Protein AF-A0AAW6BJH6-F1 (afdb_monomer_lite)

Sequence (156 aa):
MFNTPKKSNSIASISREIGKSRCFVKAVALGAKISTRLKPIKPTPLVCQIAIELATKGFHRKEIARRLSISTGGVEPIVSTTDGLVNWRKQCKHESKRRRYQLQILLYRQYHPEAIRHDIKSDCNAAFFWLYKHEREWLEINLREPTPLHQSPRAK

Radius of gyration: 29.03 Å; chains: 1; bounding box: 83×35×71 Å

InterPro domains:
  IPR032750 Transposon Tn7 transposition protein TnsD, C-terminal [PF15978] (22-148)

Foldseek 3Di:
DDDDDPDPQPLVRVCVVVVHDSVVSVVVCVVVVPDDPCDPDQDDPVLLVQLLVCLLVQDDLVVSCVVSVHDSVNSVCSQVVPPPSVVSNVVVVLVVLLVVLLVVLVVVCVVPVVDAPVNCCVPSVVSQVSCCVPVVVSNCVSRPGDDPDPPDPPDD

Organism: NCBI:txid2029681

Secondary structure (DSSP, 8-state):
------S---HHHHHHHTT--HHHHHHHHHHTT---S----PPPHHHHHHHHHHHHTT--HHHHHHHTT--HHHHHHHHHHSTTHHHHHHHHHHHHHHHHHHHHHHHHHHH-TT--HHHHHHHTHHHHHHHHHH-HHHHHHHTPPS----------

Structure (mmCIF, N/CA/C/O backbone):
data_AF-A0AAW6BJH6-F1
#
_entry.id   AF-A0AAW6BJH6-F1
#
loop_
_atom_site.group_PDB
_atom_site.id
_atom_site.type_symbol
_atom_site.label_atom_id
_atom_site.label_alt_id
_atom_site.label_comp_id
_atom_site.label_asym_id
_atom_site.label_entity_id
_atom_site.label_seq_id
_atom_site.pdbx_PDB_ins_code
_atom_site.Cartn_x
_atom_site.Cartn_y
_atom_site.Cartn_z
_atom_site.occupancy
_atom_site.B_iso_or_equiv
_atom_site.auth_seq_id
_atom_site.auth_comp_id
_atom_site.auth_asym_id
_atom_site.auth_atom_id
_atom_site.pdbx_PDB_model_num
ATOM 1 N N . MET A 1 1 ? -44.956 22.166 24.715 1.00 33.66 1 MET A N 1
ATOM 2 C CA . MET A 1 1 ? -44.790 20.935 25.520 1.00 33.66 1 MET A CA 1
ATOM 3 C C . MET A 1 1 ? -44.373 19.806 24.588 1.00 33.66 1 MET A C 1
ATOM 5 O O . MET A 1 1 ? -45.167 19.420 23.742 1.00 33.66 1 MET A O 1
ATOM 9 N N . PHE A 1 2 ? -43.124 19.338 24.661 1.00 38.22 2 PHE A N 1
ATOM 10 C CA . PHE A 1 2 ? -42.663 18.205 23.852 1.00 38.22 2 PHE A CA 1
ATOM 11 C C . PHE A 1 2 ? -43.075 16.904 24.542 1.00 38.22 2 PHE A C 1
ATOM 13 O O . PHE A 1 2 ? -42.616 16.609 25.644 1.00 38.22 2 PHE A O 1
ATOM 20 N N . ASN A 1 3 ? -43.989 16.173 23.908 1.00 40.38 3 ASN A N 1
ATOM 21 C CA . ASN A 1 3 ? -44.521 14.912 24.404 1.00 40.38 3 ASN A CA 1
ATOM 22 C C . ASN A 1 3 ? -43.389 13.869 24.434 1.00 40.38 3 ASN A C 1
ATOM 24 O O . ASN A 1 3 ? -42.746 13.617 23.414 1.00 40.38 3 ASN A O 1
ATOM 28 N N . THR A 1 4 ? -43.093 13.304 25.602 1.00 44.00 4 THR A N 1
ATOM 29 C CA . THR A 1 4 ? -42.043 12.292 25.763 1.00 44.00 4 THR A CA 1
ATOM 30 C C . THR A 1 4 ? -42.540 10.938 25.238 1.00 44.00 4 THR A C 1
ATOM 32 O O . THR A 1 4 ? -43.571 10.445 25.703 1.00 44.00 4 THR A O 1
ATOM 35 N N .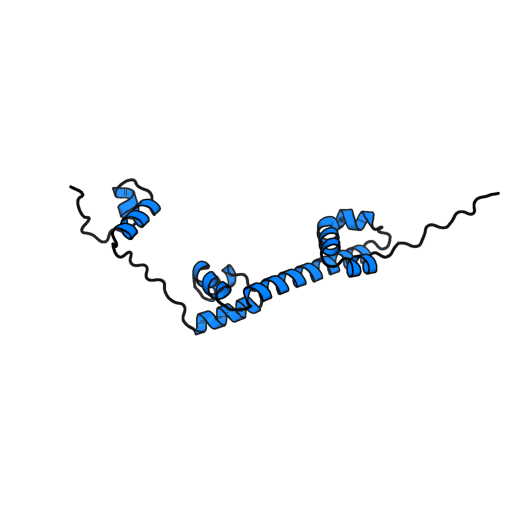 PRO A 1 5 ? -41.842 10.282 24.288 1.00 42.38 5 PRO A N 1
ATOM 36 C CA . PRO A 1 5 ? -42.296 8.998 23.774 1.00 42.38 5 PRO A CA 1
ATOM 37 C C . PRO A 1 5 ? -42.028 7.877 24.790 1.00 42.38 5 PRO A C 1
ATOM 39 O O . PRO A 1 5 ? -40.925 7.338 24.895 1.00 42.38 5 PRO A O 1
ATOM 42 N N . LYS A 1 6 ? -43.078 7.491 25.525 1.00 46.12 6 LYS A N 1
ATOM 43 C CA . LYS A 1 6 ? -43.197 6.201 26.220 1.00 46.12 6 LYS A CA 1
ATOM 44 C C . LYS A 1 6 ? -43.442 5.095 25.186 1.00 46.12 6 LYS A C 1
ATOM 46 O O . LYS A 1 6 ? -44.588 4.760 24.917 1.00 46.12 6 LYS A O 1
ATOM 51 N N . LYS A 1 7 ? -42.377 4.560 24.585 1.00 44.34 7 LYS A N 1
ATOM 52 C CA . LYS A 1 7 ? -42.269 3.218 23.963 1.00 44.34 7 LYS A CA 1
ATOM 53 C C . LYS A 1 7 ? -40.860 3.093 23.385 1.00 44.34 7 LYS A C 1
ATOM 55 O O . LYS A 1 7 ? -40.307 4.075 22.900 1.00 44.34 7 LYS A O 1
ATOM 60 N N . SER A 1 8 ? -40.248 1.911 23.451 1.00 50.53 8 SER A N 1
ATOM 61 C CA . SER A 1 8 ? -38.915 1.650 22.888 1.00 50.53 8 SER A CA 1
ATOM 62 C C . SER A 1 8 ? -38.955 1.635 21.354 1.00 50.53 8 SER A C 1
ATOM 64 O O . SER A 1 8 ? -38.756 0.603 20.717 1.00 50.53 8 SER A O 1
ATOM 66 N N . ASN A 1 9 ? -39.265 2.776 20.750 1.00 59.69 9 ASN A N 1
ATOM 67 C CA . ASN A 1 9 ? -39.322 2.944 19.312 1.00 59.69 9 ASN A CA 1
ATOM 68 C C . ASN A 1 9 ? -37.887 2.961 18.776 1.00 59.69 9 ASN A C 1
ATOM 70 O O . ASN A 1 9 ? -37.008 3.646 19.305 1.00 59.69 9 ASN A O 1
ATOM 74 N N . SER A 1 10 ? -37.618 2.170 17.736 1.00 73.94 10 SER A N 1
ATOM 75 C CA . SER A 1 10 ? -36.307 2.189 17.086 1.00 73.94 10 SER A CA 1
ATOM 76 C C . SER A 1 10 ? -36.035 3.581 16.505 1.00 73.94 10 SER A C 1
ATOM 78 O O . SER A 1 10 ? -36.960 4.301 16.125 1.00 73.94 10 SER A O 1
ATOM 80 N N . ILE A 1 11 ? -34.760 3.954 16.363 1.00 76.81 11 ILE A N 1
ATOM 81 C CA . ILE A 1 11 ? -34.360 5.240 15.758 1.00 76.81 11 ILE A CA 1
ATOM 82 C C . ILE A 1 11 ? -34.998 5.440 14.372 1.00 76.81 11 ILE A C 1
ATOM 84 O O . ILE A 1 11 ? -35.297 6.565 13.982 1.00 76.81 11 ILE A O 1
ATOM 88 N N . ALA A 1 12 ? -35.233 4.352 13.633 1.00 76.94 12 ALA A N 1
ATOM 89 C CA . ALA A 1 12 ? -35.904 4.397 12.339 1.00 76.94 12 ALA A CA 1
ATOM 90 C C . ALA A 1 12 ? -37.399 4.735 12.458 1.00 76.94 12 ALA A C 1
ATOM 92 O O . ALA A 1 12 ? -37.907 5.491 11.637 1.00 76.94 12 ALA A O 1
ATOM 93 N N . SER A 1 13 ? -38.089 4.216 13.478 1.00 80.19 13 SER A N 1
ATOM 94 C CA . SER A 1 13 ? -39.493 4.547 13.747 1.00 80.19 13 SER A CA 1
ATOM 95 C C . SER A 1 13 ? -39.641 6.013 14.144 1.00 80.19 13 SER A C 1
ATOM 97 O O . SER A 1 13 ? -40.433 6.731 13.548 1.00 80.19 13 SER A O 1
ATOM 99 N N . ILE A 1 14 ? -38.794 6.471 15.072 1.00 81.06 14 ILE A N 1
ATOM 100 C CA . ILE A 1 14 ? -38.783 7.858 15.552 1.00 81.06 14 ILE A CA 1
ATOM 101 C C . ILE A 1 14 ? -38.497 8.820 14.393 1.00 81.06 14 ILE A C 1
ATOM 103 O O . ILE A 1 14 ? -39.173 9.826 14.251 1.00 81.06 14 ILE A O 1
ATOM 107 N N . SER A 1 15 ? -37.540 8.484 13.521 1.00 84.25 15 SER A N 1
ATOM 108 C CA . SER A 1 15 ? -37.194 9.266 12.325 1.00 84.25 15 SER A CA 1
ATOM 109 C C . SER A 1 15 ? -38.371 9.447 11.358 1.00 84.25 15 SER A C 1
ATOM 111 O O . SER A 1 15 ? -38.538 10.546 10.832 1.00 84.25 15 SER A O 1
ATOM 113 N N . ARG A 1 16 ? -39.194 8.407 11.147 1.00 84.94 16 ARG A N 1
ATOM 114 C CA . ARG A 1 16 ? -40.407 8.495 10.313 1.00 84.94 16 ARG A CA 1
ATOM 115 C C . ARG A 1 16 ? -41.495 9.335 10.972 1.00 84.94 16 ARG A C 1
ATOM 117 O O . ARG A 1 16 ? -42.134 10.120 10.289 1.00 84.94 16 ARG A O 1
ATOM 124 N N . GLU A 1 17 ? -41.662 9.190 12.282 1.00 83.94 17 GLU A N 1
ATOM 125 C CA . GLU A 1 17 ? -42.678 9.896 13.067 1.00 83.94 17 GLU A CA 1
ATOM 126 C C . GLU A 1 17 ? -42.433 11.412 13.115 1.00 83.94 17 GLU A C 1
ATOM 128 O O . GLU A 1 17 ? -43.353 12.193 12.905 1.00 83.94 17 GLU A O 1
ATOM 133 N N . ILE A 1 18 ? -41.184 11.842 13.318 1.00 85.06 18 ILE A N 1
ATOM 134 C CA . ILE A 1 18 ? -40.826 13.273 13.378 1.00 85.06 18 ILE A CA 1
ATOM 135 C C . ILE A 1 18 ? -40.366 13.857 12.033 1.00 85.06 18 ILE A C 1
ATOM 137 O O . ILE A 1 18 ? -39.987 15.026 11.974 1.00 85.06 18 ILE A O 1
ATOM 141 N N . GLY A 1 19 ? -40.325 13.054 10.963 1.00 83.88 19 GLY A N 1
ATOM 142 C CA . GLY A 1 19 ? -39.885 13.492 9.631 1.00 83.88 19 GLY A CA 1
ATOM 143 C C . GLY A 1 19 ? -38.437 14.002 9.573 1.00 83.88 19 GLY A C 1
ATOM 144 O O . GLY A 1 19 ? -38.085 14.780 8.688 1.00 83.88 19 GLY A O 1
ATOM 145 N N . LYS A 1 20 ? -37.579 13.611 10.526 1.00 86.75 20 LYS A N 1
ATOM 146 C CA . LYS A 1 20 ? -36.160 14.016 10.575 1.00 86.75 20 LYS A CA 1
ATOM 147 C C . LYS A 1 20 ? -35.240 12.856 10.243 1.00 86.75 20 LYS A C 1
ATOM 149 O O . LYS A 1 20 ? -35.588 11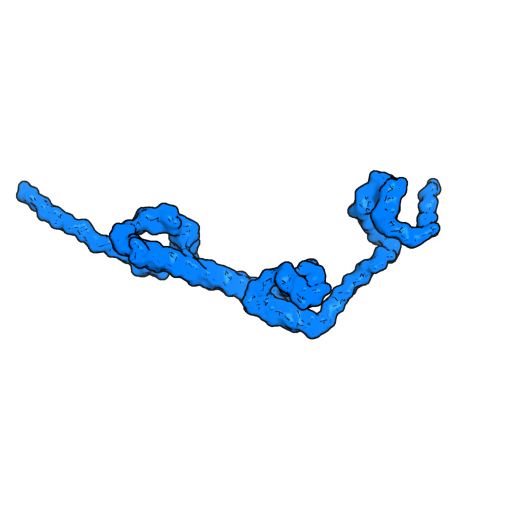.692 10.417 1.00 86.75 20 LYS A O 1
ATOM 154 N N . SER A 1 21 ? -34.023 13.171 9.805 1.00 84.38 21 SER A N 1
ATOM 155 C CA . SER A 1 21 ? -33.023 12.159 9.462 1.00 84.38 21 SER A CA 1
ATOM 156 C C . SER A 1 21 ? -32.614 11.321 10.679 1.00 84.38 21 SER A C 1
ATOM 158 O O . SER A 1 21 ? -32.539 11.805 11.808 1.00 84.38 21 SER A O 1
ATOM 160 N N . ARG A 1 22 ? -32.258 10.054 10.445 1.00 78.94 22 ARG A N 1
ATOM 161 C CA . ARG A 1 22 ? -31.761 9.140 11.492 1.00 78.94 22 ARG A CA 1
ATOM 162 C C . ARG A 1 22 ? -30.538 9.693 12.242 1.00 78.94 22 ARG A C 1
ATOM 164 O O . ARG A 1 22 ? -30.373 9.396 13.422 1.00 78.94 22 ARG A O 1
ATOM 171 N N . CYS A 1 23 ? -29.689 10.486 11.578 1.00 79.62 23 CYS A N 1
ATOM 172 C CA . CYS A 1 23 ? -28.549 11.156 12.216 1.00 79.62 23 CYS A CA 1
ATOM 173 C C . CYS A 1 23 ? -28.995 12.261 13.176 1.00 79.62 23 CYS A C 1
ATOM 175 O O . CYS A 1 23 ? -28.458 12.340 14.276 1.00 79.62 23 CYS A O 1
ATOM 177 N N . PHE A 1 24 ? -30.005 13.055 12.806 1.00 83.69 24 PHE A N 1
ATOM 178 C CA . PHE A 1 24 ? -30.574 14.074 13.688 1.00 83.69 24 PHE A CA 1
ATOM 179 C C . PHE A 1 24 ? -31.159 13.442 14.957 1.00 83.69 24 PHE A C 1
ATOM 181 O O . PHE A 1 24 ? -30.832 13.858 16.063 1.00 83.69 24 PHE A O 1
ATOM 188 N N . VAL A 1 25 ? -31.936 12.362 14.810 1.00 82.31 25 VAL A N 1
ATOM 189 C CA . VAL A 1 25 ? -32.506 11.626 15.955 1.00 82.31 25 VAL A CA 1
ATOM 190 C C . VAL A 1 25 ? -31.413 11.087 16.880 1.00 82.31 25 VAL A C 1
ATOM 192 O O . VAL A 1 25 ? -31.524 11.197 18.097 1.00 82.31 25 VAL A O 1
ATOM 195 N N . LYS A 1 26 ? -30.330 10.539 16.312 1.00 79.00 26 LYS A N 1
ATOM 196 C CA . LYS A 1 26 ? -29.162 10.082 17.081 1.00 79.00 26 LYS A CA 1
ATOM 197 C C . LYS A 1 26 ? -28.480 11.219 17.834 1.00 79.00 26 LYS A C 1
ATOM 199 O O . LYS A 1 26 ? -28.145 11.034 18.998 1.00 79.00 26 LYS A O 1
ATOM 204 N N . ALA A 1 27 ? -28.273 12.362 17.185 1.00 79.31 27 ALA A N 1
ATOM 205 C CA . ALA A 1 27 ? -27.621 13.518 17.791 1.00 79.31 27 ALA A CA 1
ATOM 206 C C . ALA A 1 27 ? -28.438 14.071 18.968 1.00 79.31 27 ALA A C 1
ATOM 208 O O . ALA A 1 27 ? -27.888 14.296 20.043 1.00 79.31 27 ALA A O 1
ATOM 209 N N . VAL A 1 28 ? -29.758 14.195 18.798 1.00 83.81 28 VAL A N 1
ATOM 210 C CA . VAL A 1 28 ? -30.676 14.631 19.862 1.00 83.81 28 VAL A CA 1
ATOM 211 C C . VAL A 1 28 ? -30.721 13.614 21.005 1.00 83.81 28 VAL A C 1
ATOM 213 O O . VAL A 1 28 ? -30.629 14.004 22.164 1.00 83.81 28 VAL A O 1
ATOM 216 N N . ALA A 1 29 ? -30.792 12.312 20.706 1.00 78.62 29 ALA A N 1
ATOM 217 C CA . ALA A 1 29 ? -30.776 11.264 21.729 1.00 78.62 29 ALA A CA 1
ATOM 218 C C . ALA A 1 29 ? -29.462 11.245 22.532 1.00 78.62 29 ALA A C 1
ATOM 220 O O . ALA A 1 29 ? -29.492 11.073 23.750 1.00 78.62 29 ALA A O 1
ATOM 221 N N . LEU A 1 30 ? -28.324 11.461 21.862 1.00 75.69 30 LEU A N 1
ATOM 222 C CA . LEU A 1 30 ? -27.009 11.551 22.495 1.00 75.69 30 LEU A CA 1
ATOM 223 C C . LEU A 1 30 ? -26.898 12.798 23.387 1.00 75.69 30 LEU A C 1
ATOM 225 O O . LEU A 1 30 ? -26.467 12.684 24.532 1.00 75.69 30 LEU A O 1
ATOM 229 N N . GLY A 1 31 ? -27.340 13.961 22.895 1.00 74.31 31 GLY A N 1
ATOM 230 C CA . GLY A 1 31 ? -27.369 15.210 23.665 1.00 74.31 31 GLY A CA 1
ATOM 231 C C . GLY A 1 31 ? -28.304 15.149 24.877 1.00 74.31 31 GLY A C 1
ATOM 232 O O . GLY A 1 31 ? -27.970 15.658 25.942 1.00 74.31 31 GLY A O 1
ATOM 233 N N . ALA A 1 32 ? -29.432 14.446 24.751 1.00 76.69 32 ALA A N 1
ATOM 234 C CA . ALA A 1 32 ? -30.395 14.226 25.830 1.00 76.69 32 ALA A CA 1
ATOM 235 C C . ALA A 1 32 ? -30.008 13.084 26.795 1.00 76.69 32 ALA A C 1
ATOM 237 O O . ALA A 1 32 ? -30.799 12.740 27.672 1.00 76.69 32 ALA A O 1
ATOM 238 N N . LYS A 1 33 ? -28.823 12.464 26.637 1.00 67.50 33 LYS A N 1
ATOM 239 C CA . LYS A 1 33 ? -28.353 11.295 27.414 1.00 67.50 33 LYS A CA 1
ATOM 240 C C . LYS A 1 33 ? -29.347 10.122 27.447 1.00 67.50 33 LYS A C 1
ATOM 242 O O . LYS A 1 33 ? -29.306 9.286 28.351 1.00 67.50 33 LYS A O 1
ATOM 247 N N . ILE A 1 34 ? -30.227 10.018 26.450 1.00 72.88 34 ILE A N 1
ATOM 248 C CA . ILE A 1 34 ? -31.137 8.881 26.315 1.00 72.88 34 ILE A CA 1
ATOM 249 C C . ILE A 1 34 ? -30.274 7.699 25.886 1.00 72.88 34 ILE A C 1
ATOM 251 O O . ILE A 1 34 ? -29.687 7.715 24.804 1.00 72.88 34 ILE A O 1
ATOM 255 N N . SER A 1 35 ? -30.158 6.695 26.759 1.00 55.72 35 SER A N 1
ATOM 256 C CA . SER A 1 35 ? -29.292 5.531 26.561 1.00 55.72 35 SER A CA 1
ATOM 257 C C . SER A 1 35 ? -29.674 4.787 25.281 1.00 55.72 35 SER A C 1
ATOM 259 O O . SER A 1 35 ? -30.573 3.943 25.249 1.00 55.72 35 SER A O 1
ATOM 261 N N . THR A 1 36 ? -29.003 5.125 24.180 1.00 60.03 36 THR A N 1
ATOM 262 C CA . THR A 1 36 ? -29.047 4.311 22.973 1.00 60.03 36 THR A CA 1
ATOM 263 C C . THR A 1 36 ? -28.312 3.018 23.299 1.00 60.03 36 THR A C 1
ATOM 265 O O . THR A 1 36 ? -27.191 3.027 23.802 1.00 60.03 36 THR A O 1
ATOM 268 N N . ARG A 1 37 ? -28.988 1.891 23.083 1.00 55.53 37 ARG A N 1
ATOM 269 C CA . ARG A 1 37 ? -28.617 0.543 23.535 1.00 55.53 37 ARG A CA 1
ATOM 270 C C . ARG A 1 37 ? -27.414 -0.041 22.767 1.00 55.53 37 ARG A C 1
ATOM 272 O O . ARG A 1 37 ? -27.450 -1.185 22.335 1.00 55.53 37 ARG A O 1
ATOM 279 N N . LEU A 1 38 ? -26.375 0.753 22.526 1.00 58.00 38 LEU A N 1
ATOM 280 C CA . LEU A 1 38 ? -25.200 0.401 21.735 1.00 58.00 38 LEU A CA 1
ATOM 281 C C . LEU A 1 38 ? -23.950 0.594 22.594 1.00 58.00 38 LEU A C 1
ATOM 283 O O . LEU A 1 38 ? -23.152 1.500 22.366 1.00 58.00 38 LEU A O 1
ATOM 287 N N . LYS A 1 39 ? -23.779 -0.259 23.608 1.00 56.09 39 LYS A N 1
ATOM 288 C CA . LYS A 1 39 ? -22.478 -0.381 24.270 1.00 56.09 39 LYS A CA 1
ATOM 289 C C . LYS A 1 39 ? -21.508 -0.980 23.242 1.00 56.09 39 LYS A C 1
ATOM 291 O O . LYS A 1 39 ? -21.822 -2.043 22.702 1.00 56.09 39 LYS A O 1
ATOM 296 N N . PRO A 1 40 ? -20.364 -0.340 22.942 1.00 59.28 40 PRO A N 1
ATOM 297 C CA . PRO A 1 40 ? -19.363 -0.945 22.077 1.00 59.28 40 PRO A CA 1
ATOM 298 C C . PRO A 1 40 ? -18.940 -2.285 22.681 1.00 59.28 40 PRO A C 1
ATOM 300 O O . PRO A 1 40 ? -18.488 -2.335 23.828 1.00 59.28 40 PRO A O 1
ATOM 303 N N . ILE A 1 41 ? -19.121 -3.371 21.930 1.00 66.38 41 ILE A N 1
ATOM 304 C CA . ILE A 1 41 ? -18.601 -4.680 22.321 1.00 66.38 41 ILE A CA 1
ATOM 305 C C . ILE A 1 41 ? -17.081 -4.560 22.242 1.00 66.38 41 ILE A C 1
ATOM 307 O O . ILE A 1 41 ? -16.529 -4.352 21.161 1.00 66.38 41 ILE A O 1
ATOM 311 N N . LYS A 1 42 ? -16.410 -4.624 23.396 1.00 69.56 42 LYS A N 1
ATOM 312 C CA . LYS A 1 42 ? -14.950 -4.682 23.429 1.00 69.56 42 LYS A CA 1
ATOM 313 C C . LYS A 1 42 ? -14.531 -6.049 22.881 1.00 69.56 42 LYS A C 1
ATOM 315 O O . LYS A 1 42 ? -15.031 -7.053 23.391 1.00 69.56 42 LYS A O 1
ATOM 320 N N . PRO A 1 43 ? -13.664 -6.108 21.858 1.00 75.69 43 PRO A N 1
ATOM 321 C CA . PRO A 1 43 ? -13.149 -7.379 21.374 1.00 75.69 43 PRO A CA 1
ATOM 322 C C . PRO A 1 43 ? -12.429 -8.116 22.507 1.00 75.69 43 PRO A C 1
ATOM 324 O O . PRO A 1 43 ? -11.705 -7.503 23.294 1.00 75.69 43 PRO A O 1
ATOM 327 N N . THR A 1 44 ? -12.629 -9.429 22.590 1.00 87.62 44 THR A N 1
ATOM 328 C CA . THR A 1 44 ? -11.893 -10.300 23.515 1.00 87.62 44 THR A CA 1
ATOM 329 C C . THR A 1 44 ? -10.389 -10.220 23.214 1.00 87.62 44 THR A C 1
ATOM 331 O O . THR A 1 44 ? -10.033 -10.113 22.037 1.00 87.62 44 THR A O 1
ATOM 334 N N . PRO A 1 45 ? -9.487 -10.332 24.209 1.00 89.25 45 PRO A N 1
ATOM 335 C CA . PRO A 1 45 ? -8.038 -10.302 23.972 1.00 89.25 45 PRO A CA 1
ATOM 336 C C . PRO A 1 45 ? -7.561 -11.259 22.866 1.00 89.25 45 PRO A C 1
ATOM 338 O O . PRO A 1 45 ? -6.747 -10.874 22.031 1.00 89.25 45 PRO A O 1
ATOM 341 N N . LEU A 1 46 ? -8.152 -12.457 22.784 1.00 91.81 46 LEU A N 1
ATOM 342 C CA . LEU A 1 46 ? -7.881 -13.430 21.719 1.00 91.81 46 LEU A CA 1
ATOM 343 C C . LEU A 1 46 ? -8.198 -12.883 20.315 1.00 91.81 46 LEU A C 1
ATOM 345 O O . LEU A 1 46 ? -7.424 -13.064 19.380 1.00 91.81 46 LEU A O 1
ATOM 349 N N . VAL A 1 47 ? -9.316 -12.168 20.162 1.00 91.94 47 VAL A N 1
ATOM 350 C CA . VAL A 1 47 ? -9.709 -11.545 18.886 1.00 91.94 47 VAL A CA 1
ATOM 351 C C . VAL A 1 47 ? -8.707 -10.459 18.499 1.00 91.94 47 VAL A C 1
ATOM 353 O O . VAL A 1 47 ? -8.331 -10.370 17.331 1.00 91.94 47 VAL A O 1
ATOM 356 N N . CYS A 1 48 ? -8.239 -9.665 19.467 1.00 92.75 48 CYS A N 1
ATOM 357 C CA . CYS A 1 48 ? -7.195 -8.667 19.233 1.00 92.75 48 CYS A CA 1
ATOM 358 C C . CYS A 1 48 ? -5.896 -9.316 18.755 1.00 92.75 48 CYS A C 1
ATOM 360 O O . CYS A 1 48 ? -5.335 -8.871 17.757 1.00 92.75 48 CYS A O 1
ATOM 362 N N . GLN A 1 49 ? -5.454 -10.390 19.411 1.00 95.06 49 GLN A N 1
ATOM 363 C CA . GLN A 1 49 ? -4.236 -11.106 19.035 1.00 95.06 49 GLN A CA 1
ATOM 364 C C . GLN A 1 49 ? -4.319 -11.658 17.606 1.00 95.06 49 GLN A C 1
ATOM 366 O O . GLN A 1 49 ? -3.452 -11.368 16.784 1.00 95.06 49 GLN A O 1
ATOM 371 N N . ILE A 1 50 ? -5.404 -12.360 17.264 1.00 95.25 50 ILE A N 1
ATOM 372 C CA . ILE A 1 50 ? -5.590 -12.906 15.910 1.00 95.25 50 ILE A CA 1
ATOM 373 C C . ILE A 1 50 ? -5.678 -11.773 14.874 1.00 95.25 50 ILE A C 1
ATOM 375 O O . ILE A 1 50 ? -5.116 -11.875 13.781 1.00 95.25 50 ILE A O 1
ATOM 379 N N . ALA A 1 51 ? -6.349 -10.662 15.199 1.00 95.56 51 ALA A N 1
ATOM 380 C CA . ALA A 1 51 ? -6.407 -9.496 14.321 1.00 95.56 51 ALA A CA 1
ATOM 381 C C . ALA A 1 51 ? -5.017 -8.896 14.068 1.00 95.56 51 ALA A C 1
ATOM 383 O O . ALA A 1 51 ? -4.719 -8.545 12.924 1.00 95.56 51 ALA A O 1
ATOM 384 N N . ILE A 1 52 ? -4.172 -8.804 15.101 1.00 95.81 52 ILE A N 1
ATOM 385 C CA . ILE A 1 52 ? -2.784 -8.339 14.997 1.00 95.81 52 ILE A CA 1
ATOM 386 C C . ILE A 1 52 ? -1.980 -9.290 14.111 1.00 95.81 52 ILE A C 1
ATOM 388 O O . ILE A 1 52 ? -1.355 -8.835 13.159 1.00 95.81 52 ILE A O 1
ATOM 392 N N . GLU A 1 53 ? -2.056 -10.602 14.330 1.00 96.50 53 GLU A N 1
ATOM 393 C CA . GLU A 1 53 ? -1.341 -11.586 13.509 1.00 96.50 53 GLU A CA 1
ATOM 394 C C . GLU A 1 53 ? -1.733 -11.514 12.029 1.00 96.50 53 GLU A C 1
ATOM 396 O O . GLU A 1 53 ? -0.874 -11.471 11.144 1.00 96.50 53 GLU A O 1
ATOM 401 N N . LEU A 1 54 ? -3.035 -11.456 11.734 1.00 96.00 54 LEU A N 1
ATOM 402 C CA . LEU A 1 54 ? -3.523 -11.292 10.365 1.00 96.00 54 LEU A CA 1
ATOM 403 C C . LEU A 1 54 ? -3.093 -9.936 9.783 1.00 96.00 54 LEU A C 1
ATOM 405 O O . LEU A 1 54 ? -2.744 -9.832 8.605 1.00 96.00 54 LEU A O 1
ATOM 409 N N . ALA A 1 55 ? -3.085 -8.881 10.593 1.00 95.38 55 ALA A N 1
ATOM 410 C CA . ALA A 1 55 ? -2.635 -7.572 10.156 1.00 95.38 55 ALA A CA 1
ATOM 411 C C . ALA A 1 55 ? -1.138 -7.547 9.820 1.00 95.38 55 ALA A C 1
ATOM 413 O O . ALA A 1 55 ? -0.771 -6.955 8.801 1.00 95.38 55 ALA A O 1
ATOM 414 N N . THR A 1 56 ? -0.308 -8.216 10.620 1.00 94.94 56 THR A N 1
ATOM 415 C CA . THR A 1 56 ? 1.136 -8.385 10.404 1.00 94.94 56 THR A CA 1
ATOM 416 C C . THR A 1 56 ? 1.419 -9.196 9.142 1.00 94.94 56 THR A C 1
ATOM 418 O O . THR A 1 56 ? 2.314 -8.840 8.379 1.00 94.94 56 THR A O 1
ATOM 421 N N . LYS A 1 57 ? 0.589 -10.209 8.853 1.00 93.62 57 LYS A N 1
ATOM 422 C CA . LYS A 1 57 ? 0.606 -10.988 7.599 1.00 93.62 57 LYS A CA 1
ATOM 423 C C . LYS A 1 57 ? 0.112 -10.201 6.37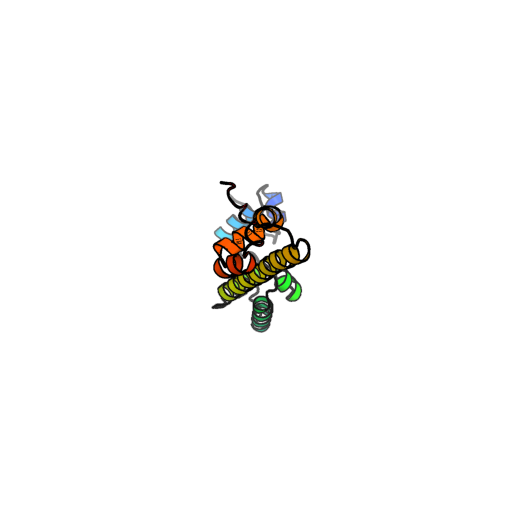2 1.00 93.62 57 LYS A C 1
ATOM 425 O O . LYS A 1 57 ? 0.127 -10.718 5.261 1.00 93.62 57 LYS A O 1
ATOM 430 N N . GLY A 1 58 ? -0.343 -8.959 6.550 1.00 92.12 58 GLY A N 1
ATOM 431 C CA . GLY A 1 58 ? -0.738 -8.070 5.456 1.00 92.12 58 GLY A CA 1
ATOM 432 C C . GLY A 1 58 ? -2.209 -8.154 5.038 1.00 92.12 58 GLY A C 1
ATOM 433 O O . GLY A 1 58 ? -2.602 -7.462 4.096 1.00 92.12 58 GLY A O 1
ATOM 434 N N . PHE A 1 59 ? -3.059 -8.914 5.741 1.00 94.19 59 PHE A N 1
ATOM 435 C CA . PHE A 1 59 ? -4.481 -9.022 5.397 1.00 94.19 59 PHE A CA 1
ATOM 436 C C . PHE A 1 59 ? -5.192 -7.666 5.474 1.00 94.19 59 PHE A C 1
ATOM 438 O O . PHE A 1 59 ? -4.975 -6.859 6.389 1.00 94.19 59 PHE A O 1
ATOM 445 N N . HIS A 1 60 ? -6.063 -7.394 4.499 1.00 93.62 60 HIS A N 1
ATOM 446 C CA . HIS A 1 60 ? -6.856 -6.167 4.471 1.00 93.62 60 HIS A CA 1
ATOM 447 C C . HIS A 1 60 ? -7.833 -6.118 5.657 1.00 93.62 60 HIS A C 1
ATOM 449 O O . HIS A 1 60 ? -8.407 -7.136 6.035 1.00 93.62 60 HIS A O 1
ATOM 455 N N . ARG A 1 61 ? -8.086 -4.925 6.216 1.00 94.12 61 ARG A N 1
ATOM 456 C CA . ARG A 1 61 ? -8.939 -4.750 7.412 1.00 94.12 61 ARG A CA 1
ATOM 457 C C . ARG A 1 61 ? -10.341 -5.352 7.242 1.00 94.12 61 ARG A C 1
ATOM 459 O O . ARG A 1 61 ? -10.866 -5.940 8.179 1.00 94.12 61 ARG A O 1
ATOM 466 N N . LYS A 1 62 ? -10.920 -5.261 6.036 1.00 95.62 62 LYS A N 1
ATOM 467 C CA . LYS A 1 62 ? -12.215 -5.891 5.702 1.00 95.62 62 LYS A CA 1
ATOM 468 C C . LYS A 1 62 ? -12.169 -7.420 5.786 1.00 95.62 62 LYS A C 1
ATOM 470 O O . LYS A 1 62 ? -13.126 -8.025 6.244 1.00 95.62 62 LYS A O 1
ATOM 475 N N . GLU A 1 63 ? -11.063 -8.030 5.370 1.00 96.38 63 GLU A N 1
ATOM 476 C CA . GLU A 1 63 ? -10.907 -9.486 5.408 1.00 96.38 63 GLU A CA 1
ATOM 477 C C . GLU A 1 63 ? -10.700 -9.982 6.842 1.00 96.38 63 GLU A C 1
ATOM 479 O O . GLU A 1 63 ? -11.295 -10.975 7.244 1.00 96.38 63 GLU A O 1
ATOM 484 N N . ILE A 1 64 ? -9.933 -9.242 7.646 1.00 95.94 64 ILE A N 1
ATOM 485 C CA . ILE A 1 64 ? -9.782 -9.514 9.084 1.00 95.94 64 ILE A CA 1
ATOM 486 C C . ILE A 1 64 ? -11.148 -9.445 9.778 1.00 95.94 64 ILE A C 1
ATOM 488 O O . ILE A 1 64 ? -11.521 -10.362 10.503 1.00 95.94 64 ILE A O 1
ATOM 492 N N . ALA A 1 65 ? -11.916 -8.388 9.499 1.00 95.12 65 ALA A N 1
ATOM 493 C CA . ALA A 1 65 ? -13.263 -8.199 10.029 1.00 95.12 65 ALA A CA 1
ATOM 494 C C . ALA A 1 65 ? -14.191 -9.369 9.664 1.00 95.12 65 ALA A C 1
ATOM 496 O O . ALA A 1 65 ? -14.875 -9.905 10.532 1.00 95.12 65 ALA A O 1
ATOM 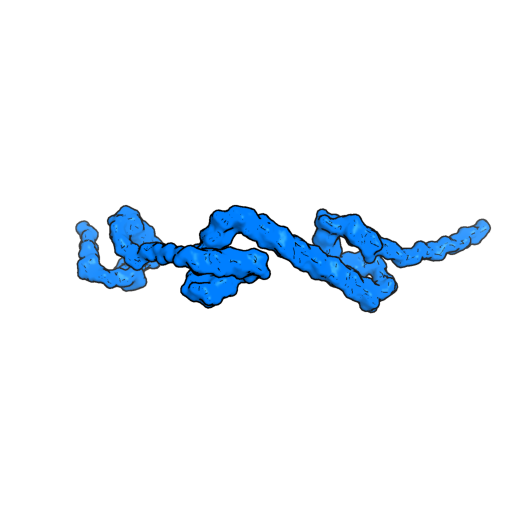497 N N . ARG A 1 66 ? -14.147 -9.810 8.399 1.00 95.81 66 ARG A N 1
ATOM 498 C CA . ARG A 1 66 ? -14.912 -10.960 7.903 1.00 95.81 66 ARG A CA 1
ATOM 499 C C . ARG A 1 66 ? -14.539 -12.259 8.622 1.00 95.81 66 ARG A C 1
ATOM 501 O O . ARG A 1 66 ? -15.433 -13.005 8.996 1.00 95.81 66 ARG A O 1
ATOM 508 N N . ARG A 1 67 ? -13.244 -12.534 8.821 1.00 95.44 67 ARG A N 1
ATOM 509 C CA . ARG A 1 67 ? -12.765 -13.762 9.488 1.00 95.44 67 ARG A CA 1
ATOM 510 C C . ARG A 1 67 ? -13.087 -13.806 10.977 1.00 95.44 67 ARG A C 1
ATOM 512 O O . ARG A 1 67 ? -13.310 -14.882 11.512 1.00 95.44 67 ARG A O 1
ATOM 519 N N . LEU A 1 68 ? -13.087 -12.649 11.631 1.00 92.56 68 LEU A N 1
ATOM 520 C CA . LEU A 1 68 ? -13.341 -12.521 13.066 1.00 92.56 68 LEU A CA 1
ATOM 521 C C . LEU A 1 68 ? -14.808 -12.212 13.391 1.00 92.56 68 LEU A C 1
ATOM 523 O O . LEU A 1 68 ? -15.137 -12.029 14.558 1.00 92.56 68 LEU A O 1
ATOM 527 N N . SER A 1 69 ? -15.682 -12.131 12.381 1.00 91.50 69 SER A N 1
ATOM 528 C CA . SER A 1 69 ? -17.101 -11.776 12.529 1.00 91.50 69 SER A CA 1
ATOM 529 C C . SER A 1 69 ? -17.327 -10.470 13.309 1.00 91.50 69 SER A C 1
ATOM 531 O O . SER A 1 69 ? -18.287 -10.335 14.065 1.00 91.50 69 SER A O 1
ATOM 533 N N . ILE A 1 70 ? -16.442 -9.486 13.114 1.00 90.19 70 ILE A N 1
ATOM 534 C CA . ILE A 1 70 ? -16.528 -8.149 13.720 1.00 90.19 70 ILE A CA 1
ATOM 535 C C . ILE A 1 70 ? -16.686 -7.071 12.650 1.00 90.19 70 ILE A C 1
ATOM 537 O O . ILE A 1 70 ? -16.458 -7.294 11.463 1.00 90.19 70 ILE A O 1
ATOM 541 N N . SER A 1 71 ? -17.065 -5.861 13.059 1.00 90.69 71 SER A N 1
ATOM 542 C CA . SER A 1 71 ? -17.134 -4.732 12.132 1.00 90.69 71 SER A CA 1
ATOM 543 C C . SER A 1 71 ? -15.732 -4.285 11.706 1.00 90.69 71 SER A C 1
ATOM 545 O O . SER A 1 71 ? -14.765 -4.369 12.465 1.00 90.69 71 SER A O 1
ATOM 547 N N . THR A 1 72 ? -15.607 -3.730 10.496 1.00 92.31 72 THR A N 1
ATOM 548 C CA . THR A 1 72 ? -14.335 -3.133 10.048 1.00 92.31 72 THR A CA 1
ATOM 549 C C . THR A 1 72 ? -13.881 -1.999 10.975 1.00 92.31 72 THR A C 1
ATOM 551 O O . THR A 1 72 ? -12.686 -1.869 11.228 1.00 92.31 72 THR A O 1
ATOM 554 N N . GLY A 1 73 ? -14.829 -1.245 11.544 1.00 88.69 73 GLY A N 1
ATOM 555 C CA . GLY A 1 73 ? -14.556 -0.219 12.554 1.00 88.69 73 GLY A CA 1
ATOM 556 C C . GLY A 1 73 ? -14.097 -0.774 13.908 1.00 88.69 73 GLY A C 1
ATOM 557 O O . GLY A 1 73 ? -13.530 -0.027 14.688 1.00 88.69 73 GLY A O 1
ATOM 558 N N . GLY A 1 74 ? -14.296 -2.066 14.191 1.00 89.19 74 GLY A N 1
ATOM 559 C CA . GLY A 1 74 ? -13.711 -2.741 15.354 1.00 89.19 74 GLY A CA 1
ATOM 560 C C . GLY A 1 74 ? -12.256 -3.164 15.132 1.00 89.19 74 GLY A C 1
ATOM 561 O O . GLY A 1 74 ? -11.466 -3.161 16.069 1.00 89.19 74 GLY A O 1
ATOM 562 N N . VAL A 1 75 ? -11.878 -3.473 13.886 1.00 92.94 75 VAL A N 1
ATOM 563 C CA . VAL A 1 75 ? -10.491 -3.817 13.511 1.00 92.94 75 VAL A CA 1
ATOM 564 C C . VAL A 1 75 ? -9.590 -2.587 13.488 1.00 92.94 75 VAL A C 1
ATOM 566 O O . VAL A 1 75 ? -8.411 -2.674 13.819 1.00 92.94 75 VAL A O 1
ATOM 569 N N . GLU A 1 76 ? -10.121 -1.444 13.055 1.00 92.88 76 GLU A N 1
ATOM 570 C CA . GLU A 1 76 ? -9.337 -0.220 12.900 1.00 92.88 76 GLU A CA 1
ATOM 571 C C . GLU A 1 76 ? -8.629 0.223 14.191 1.00 92.88 76 GLU A C 1
ATOM 573 O O . GLU A 1 76 ? -7.404 0.349 14.122 1.00 92.88 76 GLU A O 1
ATOM 578 N N . PRO A 1 77 ? -9.315 0.347 15.348 1.00 91.88 77 PRO A N 1
ATOM 579 C CA . PRO A 1 77 ? -8.685 0.648 16.626 1.00 91.88 77 PRO A CA 1
ATOM 580 C C . PRO A 1 77 ? -7.554 -0.321 16.954 1.00 91.88 77 PRO A C 1
ATOM 582 O O . PRO A 1 77 ? -6.451 0.135 17.221 1.00 91.88 77 PRO A O 1
ATOM 585 N N . ILE A 1 78 ? -7.787 -1.634 16.825 1.00 92.75 78 ILE A N 1
ATOM 586 C CA . ILE A 1 78 ? -6.783 -2.671 17.116 1.00 92.75 78 ILE A CA 1
ATOM 587 C C . ILE A 1 78 ? -5.511 -2.426 16.298 1.00 92.75 78 ILE A C 1
ATOM 589 O O . ILE A 1 78 ? -4.410 -2.422 16.838 1.00 92.75 78 ILE A O 1
ATOM 593 N N . VAL A 1 79 ? -5.649 -2.177 14.993 1.00 92.81 79 VAL A N 1
ATOM 594 C CA . VAL A 1 79 ? -4.490 -1.946 14.120 1.00 92.81 79 VAL A CA 1
ATOM 595 C C . VAL A 1 79 ? -3.810 -0.610 14.418 1.00 92.81 79 VAL A C 1
ATOM 597 O O . VAL A 1 79 ? -2.590 -0.531 14.319 1.00 92.81 79 VAL A O 1
ATOM 600 N N . SER A 1 80 ? -4.571 0.438 14.746 1.00 90.94 80 SER A N 1
ATOM 601 C CA . SER A 1 80 ? -4.023 1.776 15.001 1.00 90.94 80 SER A CA 1
ATOM 602 C C . SER A 1 80 ? -3.356 1.924 16.363 1.00 90.94 80 SER A C 1
ATOM 604 O O . SER A 1 80 ? -2.420 2.705 16.474 1.00 90.94 80 SER A O 1
ATOM 606 N N . THR A 1 81 ? -3.830 1.203 17.382 1.00 92.94 81 THR A N 1
ATOM 607 C CA . THR A 1 81 ? -3.288 1.268 18.748 1.00 92.94 81 THR A CA 1
ATOM 608 C C . THR A 1 81 ? -2.177 0.257 18.989 1.00 92.94 81 THR A C 1
ATOM 610 O O . THR A 1 81 ? -1.562 0.284 20.045 1.00 92.94 81 THR A O 1
ATOM 613 N N . THR A 1 82 ? -1.950 -0.675 18.060 1.00 94.19 82 THR A N 1
ATOM 614 C CA . THR A 1 82 ? -0.826 -1.608 18.163 1.00 94.19 82 THR A CA 1
ATOM 615 C C . THR A 1 82 ? 0.444 -0.905 17.703 1.00 94.19 82 THR A C 1
ATOM 617 O O . THR A 1 82 ? 0.577 -0.555 16.523 1.00 94.19 82 THR A O 1
ATOM 620 N N . ASP A 1 83 ? 1.381 -0.729 18.630 1.00 93.38 83 ASP A N 1
ATOM 621 C CA . ASP A 1 83 ? 2.646 -0.050 18.377 1.00 93.38 83 ASP A CA 1
ATOM 622 C C . ASP A 1 83 ? 3.430 -0.710 17.238 1.00 93.38 83 ASP A C 1
ATOM 624 O O . ASP A 1 83 ? 3.493 -1.932 17.097 1.00 93.38 83 ASP A O 1
ATOM 628 N N . GLY A 1 84 ? 3.990 0.117 16.355 1.00 93.88 84 GLY A N 1
ATOM 629 C CA . GLY A 1 84 ? 4.797 -0.324 15.214 1.00 93.88 84 GLY A CA 1
ATOM 630 C C . GLY A 1 84 ? 4.026 -0.988 14.063 1.00 93.88 84 GLY A C 1
ATOM 631 O O . GLY A 1 84 ? 4.489 -0.931 12.922 1.00 93.88 84 GLY A O 1
ATOM 632 N N . LEU A 1 85 ? 2.826 -1.535 14.286 1.00 94.62 85 LEU A N 1
ATOM 633 C CA . LEU A 1 85 ? 2.091 -2.316 13.282 1.00 94.62 85 LEU A CA 1
ATOM 634 C C . LEU A 1 85 ? 1.714 -1.497 12.041 1.00 94.62 85 LEU A C 1
ATOM 636 O O . LEU A 1 85 ? 1.796 -1.981 10.910 1.00 94.62 85 LEU A O 1
ATOM 640 N N . VAL A 1 86 ? 1.324 -0.234 12.216 1.00 94.25 86 VAL A N 1
ATOM 641 C CA . VAL A 1 86 ? 1.016 0.655 11.084 1.00 94.25 86 VAL A CA 1
ATOM 642 C C . VAL A 1 86 ? 2.255 0.890 10.216 1.00 94.25 86 VAL A C 1
ATOM 644 O O . VAL A 1 86 ? 2.158 0.836 8.987 1.00 94.25 86 VAL A O 1
ATOM 647 N N . ASN A 1 87 ? 3.414 1.120 10.836 1.00 95.44 87 ASN A N 1
ATOM 648 C CA . ASN A 1 87 ? 4.674 1.349 10.127 1.00 95.44 87 ASN A CA 1
ATOM 649 C C . ASN A 1 87 ? 5.154 0.073 9.433 1.00 95.44 87 ASN A C 1
ATOM 651 O O . ASN A 1 87 ? 5.477 0.123 8.248 1.00 95.44 87 ASN A O 1
ATOM 655 N N . TRP A 1 88 ? 5.071 -1.074 10.111 1.00 95.50 88 TRP A N 1
ATOM 656 C CA . TRP A 1 88 ? 5.334 -2.384 9.517 1.00 95.50 88 TRP A CA 1
ATOM 657 C C . TRP A 1 88 ? 4.494 -2.611 8.257 1.00 95.50 88 TRP A C 1
ATOM 659 O O . TRP A 1 88 ? 5.014 -2.906 7.186 1.00 95.50 88 TRP A O 1
ATOM 669 N N . ARG A 1 89 ? 3.182 -2.360 8.328 1.00 94.31 89 ARG A N 1
ATOM 670 C CA . ARG A 1 89 ? 2.289 -2.521 7.171 1.00 94.31 89 ARG A CA 1
ATOM 671 C C . ARG A 1 89 ? 2.613 -1.562 6.025 1.00 94.31 89 ARG A C 1
ATOM 673 O O . ARG A 1 89 ? 2.464 -1.941 4.860 1.00 94.31 89 ARG A O 1
ATOM 680 N N . LYS A 1 90 ? 3.037 -0.328 6.324 1.00 94.25 90 LYS A N 1
ATOM 681 C CA . LYS A 1 90 ? 3.525 0.618 5.306 1.00 94.25 90 LYS A CA 1
ATOM 682 C C . LYS A 1 90 ? 4.788 0.079 4.635 1.00 94.25 90 LYS A C 1
ATOM 684 O O . LYS A 1 90 ? 4.842 0.092 3.406 1.00 94.25 90 LYS A O 1
ATOM 689 N N . GLN A 1 91 ? 5.728 -0.452 5.415 1.00 95.31 91 GLN A N 1
ATOM 690 C CA . GLN A 1 91 ? 6.954 -1.066 4.912 1.00 95.31 91 GLN A CA 1
ATOM 691 C C . GLN A 1 91 ? 6.649 -2.271 4.018 1.00 95.31 91 GLN A C 1
ATOM 693 O O . GLN A 1 91 ? 7.065 -2.294 2.863 1.00 95.31 91 GLN A O 1
ATOM 698 N N . CYS A 1 92 ? 5.817 -3.215 4.468 1.00 93.69 92 CYS A N 1
ATOM 699 C CA . CYS A 1 92 ? 5.426 -4.365 3.648 1.00 93.69 92 CYS A CA 1
ATOM 700 C C . CYS A 1 92 ? 4.779 -3.940 2.323 1.00 93.69 92 CYS A C 1
ATOM 702 O O . CYS A 1 92 ? 5.058 -4.525 1.273 1.00 93.69 92 CYS A O 1
ATOM 704 N N . LYS A 1 93 ? 3.916 -2.912 2.343 1.00 93.62 93 LYS A N 1
ATOM 705 C CA . LYS A 1 93 ? 3.292 -2.369 1.127 1.00 93.62 93 LYS A CA 1
ATOM 706 C C . LYS A 1 93 ? 4.330 -1.732 0.204 1.00 93.62 93 LYS A C 1
ATOM 708 O O . LYS A 1 93 ? 4.250 -1.930 -1.008 1.00 93.62 93 LYS A O 1
ATOM 713 N N . HIS A 1 94 ? 5.273 -0.981 0.766 1.00 95.56 94 HIS A N 1
ATOM 714 C CA . HIS A 1 94 ? 6.372 -0.374 0.025 1.00 95.56 94 HIS A CA 1
ATOM 715 C C . HIS A 1 94 ? 7.222 -1.449 -0.663 1.00 95.56 94 HIS A C 1
ATOM 717 O O . HIS A 1 94 ? 7.362 -1.424 -1.883 1.00 95.56 94 HIS A O 1
ATOM 723 N N . GLU A 1 95 ? 7.683 -2.457 0.075 1.00 95.88 95 GLU A N 1
ATOM 724 C CA . GLU A 1 95 ? 8.500 -3.541 -0.476 1.00 95.88 95 GLU A CA 1
ATOM 725 C C . GLU A 1 95 ? 7.752 -4.399 -1.497 1.00 95.88 95 GLU A C 1
ATOM 727 O O . GLU A 1 95 ? 8.313 -4.786 -2.518 1.00 95.88 95 GLU A O 1
ATOM 732 N N . SER A 1 96 ? 6.471 -4.690 -1.258 1.00 95.25 96 SER A N 1
ATOM 733 C CA . SER A 1 96 ? 5.649 -5.431 -2.221 1.00 95.25 96 SER A CA 1
ATOM 734 C C . SER A 1 96 ? 5.509 -4.662 -3.534 1.00 95.25 96 SER A C 1
ATOM 736 O O . SER A 1 96 ? 5.566 -5.253 -4.612 1.00 95.25 96 SER A O 1
ATOM 738 N N . LYS A 1 97 ? 5.349 -3.334 -3.452 1.00 96.62 97 LYS A N 1
ATOM 739 C CA . LYS A 1 97 ? 5.298 -2.463 -4.628 1.00 96.62 97 LYS A CA 1
ATOM 740 C C . LYS A 1 97 ? 6.651 -2.407 -5.335 1.00 96.62 97 LYS A C 1
ATOM 742 O O . LYS A 1 97 ? 6.677 -2.552 -6.553 1.00 96.62 97 LYS A O 1
ATOM 747 N N . ARG A 1 98 ? 7.750 -2.306 -4.577 1.00 97.88 98 ARG A N 1
ATOM 748 C CA . ARG A 1 98 ? 9.116 -2.392 -5.104 1.00 97.88 98 ARG A CA 1
ATOM 749 C C . ARG A 1 98 ? 9.324 -3.668 -5.909 1.00 97.88 98 ARG A C 1
ATOM 751 O O . ARG A 1 98 ? 9.617 -3.576 -7.093 1.00 97.88 98 ARG A O 1
ATOM 758 N N . ARG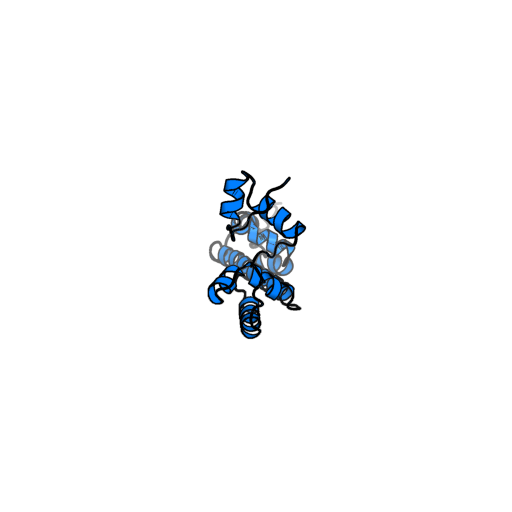 A 1 99 ? 9.109 -4.841 -5.302 1.00 97.69 99 ARG A N 1
ATOM 759 C CA . ARG A 1 99 ? 9.312 -6.151 -5.952 1.00 97.69 99 ARG A CA 1
ATOM 760 C C . ARG A 1 99 ? 8.494 -6.278 -7.235 1.00 97.69 99 ARG A C 1
ATOM 762 O O . ARG A 1 99 ? 9.016 -6.713 -8.253 1.00 97.69 99 ARG A O 1
ATOM 769 N N . ARG A 1 100 ? 7.224 -5.857 -7.203 1.00 98.12 100 ARG A N 1
ATOM 770 C CA . ARG A 1 100 ? 6.344 -5.893 -8.380 1.00 98.12 100 ARG A CA 1
ATOM 771 C C . ARG A 1 100 ? 6.876 -5.032 -9.519 1.00 98.12 100 ARG A C 1
ATOM 773 O O . ARG A 1 100 ? 6.877 -5.473 -10.658 1.00 98.12 100 ARG A O 1
ATOM 780 N N . TYR A 1 101 ? 7.296 -3.809 -9.217 1.00 98.06 101 TYR A N 1
ATOM 781 C CA . TYR A 1 101 ? 7.791 -2.891 -10.236 1.00 98.06 101 TYR A CA 1
ATOM 782 C C . TYR A 1 101 ? 9.158 -3.310 -10.765 1.00 98.06 101 TYR A C 1
ATOM 784 O O . TYR A 1 101 ? 9.366 -3.260 -11.970 1.00 98.06 101 TYR A O 1
ATOM 792 N N . GLN A 1 102 ? 10.049 -3.795 -9.899 1.00 97.62 102 GLN A N 1
ATOM 793 C CA . GLN A 1 102 ? 11.316 -4.390 -10.323 1.00 97.62 102 GLN A CA 1
ATOM 794 C C . GLN A 1 102 ? 11.073 -5.558 -11.284 1.00 97.62 102 GLN A C 1
ATOM 796 O O . GLN A 1 102 ? 11.624 -5.571 -12.379 1.00 97.62 102 GLN A O 1
ATOM 801 N N . LEU A 1 103 ? 10.180 -6.484 -10.920 1.00 97.69 103 LEU A N 1
ATOM 802 C CA . LEU A 1 103 ? 9.804 -7.609 -11.774 1.00 97.69 103 LEU A CA 1
ATOM 803 C C . LEU A 1 103 ? 9.220 -7.146 -13.114 1.00 97.69 103 LEU A C 1
ATOM 805 O O . LEU A 1 103 ? 9.577 -7.698 -14.145 1.00 97.69 103 LEU A O 1
ATOM 809 N N . GLN A 1 104 ? 8.361 -6.125 -13.114 1.00 97.38 104 GLN A N 1
ATOM 810 C CA . GLN A 1 104 ? 7.779 -5.585 -14.343 1.00 97.38 104 GLN A CA 1
ATOM 811 C C .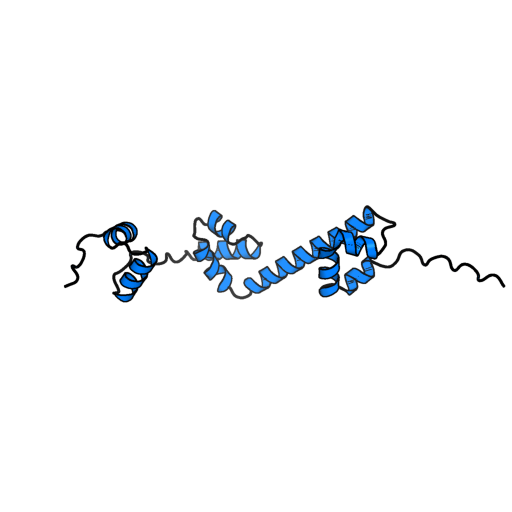 GLN A 1 104 ? 8.858 -5.069 -15.311 1.00 97.38 104 GLN A C 1
ATOM 813 O O . GLN A 1 104 ? 8.801 -5.389 -16.493 1.00 97.38 104 GLN A O 1
ATOM 818 N N . ILE A 1 105 ? 9.855 -4.326 -14.815 1.00 95.69 105 ILE A N 1
ATOM 819 C CA . ILE A 1 105 ? 10.975 -3.846 -15.642 1.00 95.69 105 ILE A CA 1
ATOM 820 C C . ILE A 1 105 ? 11.819 -5.016 -16.161 1.00 95.69 105 ILE A C 1
ATOM 822 O O . ILE A 1 105 ? 12.155 -5.046 -17.342 1.00 95.69 105 ILE A O 1
ATOM 826 N N . LEU A 1 106 ? 12.138 -5.989 -15.303 1.00 95.06 106 LEU A N 1
ATOM 827 C CA . LEU A 1 106 ? 12.935 -7.157 -15.690 1.00 95.06 106 LEU A CA 1
ATOM 828 C C . LEU A 1 106 ? 12.237 -8.002 -16.762 1.00 95.06 106 LEU A C 1
ATOM 830 O O . LEU A 1 106 ? 12.860 -8.350 -17.761 1.00 95.06 106 LEU A O 1
ATOM 834 N N . LEU A 1 107 ? 10.943 -8.283 -16.586 1.00 95.69 107 LEU A N 1
ATOM 835 C CA . LEU A 1 107 ? 10.148 -9.027 -17.564 1.00 95.69 107 LEU A CA 1
ATOM 836 C C . LEU A 1 107 ? 10.043 -8.270 -18.886 1.00 95.69 107 LEU A C 1
ATOM 838 O O . LEU A 1 107 ? 10.226 -8.870 -19.939 1.00 95.69 107 LEU A O 1
ATOM 842 N N . TYR A 1 108 ? 9.802 -6.958 -18.852 1.00 95.06 108 TYR A N 1
ATOM 843 C CA . TYR A 1 108 ? 9.732 -6.163 -20.076 1.00 95.06 108 TYR A CA 1
ATOM 844 C C . TYR A 1 108 ? 11.038 -6.248 -20.876 1.00 95.06 108 TYR A C 1
ATOM 846 O O . TYR A 1 108 ? 11.004 -6.509 -22.073 1.00 95.06 108 TYR A O 1
ATOM 854 N N . ARG A 1 109 ? 12.196 -6.128 -20.214 1.00 91.19 109 ARG A N 1
ATOM 855 C CA . ARG A 1 109 ? 13.505 -6.296 -20.870 1.00 91.19 109 ARG A CA 1
ATOM 856 C C . ARG A 1 109 ? 13.719 -7.703 -21.422 1.00 91.19 109 ARG A C 1
ATOM 858 O O . ARG A 1 109 ? 14.358 -7.859 -22.453 1.00 91.19 109 ARG A O 1
ATOM 865 N N . GLN A 1 110 ? 13.203 -8.722 -20.741 1.00 91.94 110 GLN A N 1
ATOM 866 C CA . GLN A 1 110 ? 13.292 -10.099 -21.217 1.00 91.94 110 GLN A CA 1
ATOM 867 C C . GLN A 1 110 ? 12.463 -10.318 -22.491 1.00 91.94 110 GLN A C 1
ATOM 869 O O . GLN A 1 110 ? 12.916 -11.008 -23.398 1.00 91.94 110 GLN A O 1
ATOM 874 N N . TYR A 1 111 ? 11.262 -9.740 -22.563 1.00 94.31 111 TYR A N 1
ATOM 875 C CA . TYR A 1 111 ? 10.389 -9.854 -23.736 1.00 94.31 111 TYR A CA 1
ATOM 876 C C . TYR A 1 111 ? 10.792 -8.920 -24.883 1.00 94.31 111 TYR A C 1
ATOM 878 O O . TYR A 1 111 ? 10.517 -9.225 -26.041 1.00 94.31 111 TYR A O 1
ATOM 886 N N . HIS A 1 112 ? 11.466 -7.813 -24.571 1.00 91.00 112 HIS A N 1
ATOM 887 C CA . HIS A 1 112 ? 11.918 -6.810 -25.530 1.00 91.00 112 HIS A CA 1
ATOM 888 C C . HIS A 1 112 ? 13.418 -6.524 -25.324 1.00 91.00 112 HIS A C 1
ATOM 890 O O . HIS A 1 112 ? 13.772 -5.490 -24.757 1.00 91.00 112 HIS A O 1
ATOM 896 N N . PRO A 1 113 ? 14.319 -7.429 -25.753 1.00 87.81 113 PRO A N 1
ATOM 897 C CA . PRO A 1 113 ? 15.761 -7.284 -25.519 1.00 87.81 113 PRO A CA 1
ATOM 898 C C . PRO A 1 113 ? 16.370 -6.051 -26.204 1.00 87.81 113 PRO A C 1
ATOM 900 O O . PRO A 1 113 ? 17.313 -5.469 -25.675 1.00 87.81 113 PRO A O 1
ATOM 903 N N . GLU A 1 114 ? 15.790 -5.622 -27.328 1.00 87.44 114 GLU A N 1
ATOM 904 C CA . GLU A 1 114 ? 16.185 -4.419 -28.078 1.00 87.44 114 GLU A CA 1
ATOM 905 C C . GLU A 1 114 ? 15.520 -3.134 -27.556 1.00 87.44 114 GLU A C 1
ATOM 907 O O . GLU A 1 114 ? 15.770 -2.050 -28.084 1.00 87.44 114 GLU A O 1
ATOM 912 N N . ALA A 1 115 ? 14.642 -3.232 -26.548 1.00 87.62 115 ALA A N 1
ATOM 913 C CA . ALA A 1 115 ? 13.941 -2.066 -26.033 1.00 87.62 115 ALA A CA 1
ATOM 914 C C . ALA A 1 115 ? 14.923 -1.059 -25.449 1.00 87.62 115 ALA A C 1
ATOM 916 O O . ALA A 1 115 ? 15.739 -1.362 -24.570 1.00 87.62 115 ALA A O 1
ATOM 917 N N . ILE A 1 116 ? 14.773 0.183 -25.887 1.00 87.94 116 ILE A N 1
ATOM 918 C CA . ILE A 1 116 ? 15.551 1.286 -25.354 1.00 87.94 116 ILE A CA 1
ATOM 919 C C . ILE A 1 116 ? 14.854 1.860 -24.121 1.00 87.94 116 ILE A C 1
ATOM 921 O O . ILE A 1 116 ? 13.680 1.615 -23.832 1.00 87.94 116 ILE A O 1
ATOM 925 N N . ARG A 1 117 ? 15.577 2.691 -23.368 1.00 90.00 117 ARG A N 1
ATOM 926 C CA . ARG A 1 117 ? 15.054 3.335 -22.153 1.00 90.00 117 ARG A CA 1
ATOM 927 C C . ARG A 1 117 ? 13.722 4.060 -22.381 1.00 90.00 117 ARG A C 1
ATOM 929 O O . ARG A 1 117 ? 12.891 4.113 -21.474 1.00 90.00 117 ARG A O 1
ATOM 936 N N . HIS A 1 118 ? 13.543 4.643 -23.566 1.00 90.75 118 HIS A N 1
ATOM 937 C CA . HIS A 1 118 ? 12.316 5.331 -23.948 1.00 90.75 118 HIS A CA 1
ATOM 938 C C . HIS A 1 118 ? 11.098 4.395 -23.916 1.00 90.75 118 HIS A C 1
ATOM 940 O O . HIS A 1 118 ? 10.081 4.754 -23.323 1.00 90.75 118 HIS A O 1
ATOM 946 N N . ASP A 1 119 ? 11.230 3.182 -24.447 1.00 92.38 119 ASP A N 1
ATOM 947 C CA . ASP A 1 119 ? 10.134 2.212 -24.546 1.00 92.38 119 ASP A CA 1
ATOM 948 C C . ASP A 1 119 ? 9.719 1.731 -23.156 1.00 92.38 119 ASP A C 1
ATOM 950 O O . ASP A 1 119 ? 8.549 1.780 -22.786 1.00 92.38 119 ASP A O 1
ATOM 954 N N . ILE A 1 120 ? 10.700 1.430 -22.301 1.00 92.56 120 ILE A N 1
ATOM 955 C CA . ILE A 1 120 ? 10.458 1.055 -20.901 1.00 92.56 120 ILE A CA 1
ATOM 956 C C . ILE A 1 120 ? 9.758 2.192 -20.139 1.00 92.56 120 ILE A C 1
ATOM 958 O O . ILE A 1 120 ? 8.879 1.956 -19.309 1.00 92.56 120 ILE A O 1
ATOM 962 N N . LYS A 1 121 ? 10.127 3.448 -20.405 1.00 93.50 121 LYS A N 1
ATOM 963 C CA . LYS A 1 121 ? 9.492 4.615 -19.779 1.00 93.50 121 LYS A CA 1
ATOM 964 C C . LYS A 1 121 ? 8.053 4.825 -20.266 1.00 93.50 121 LYS A C 1
ATOM 966 O O . LYS A 1 121 ? 7.220 5.282 -19.479 1.00 93.50 121 LYS A O 1
ATOM 971 N N . SER A 1 122 ? 7.765 4.509 -21.527 1.00 94.88 122 SER A N 1
ATOM 972 C CA . SER A 1 122 ? 6.418 4.553 -22.103 1.00 94.88 122 SER A CA 1
ATOM 973 C C . SER A 1 122 ? 5.549 3.432 -21.530 1.00 94.88 122 SER A C 1
ATOM 975 O O . SER A 1 122 ? 4.546 3.689 -20.863 1.00 94.88 122 SER A O 1
ATOM 977 N N . ASP A 1 123 ? 5.994 2.190 -21.679 1.00 95.00 123 ASP A N 1
ATOM 978 C CA . ASP A 1 123 ? 5.153 1.010 -21.474 1.00 95.00 123 ASP A CA 1
ATOM 979 C C . ASP A 1 123 ? 5.123 0.561 -20.010 1.00 95.00 123 ASP A C 1
ATOM 981 O O . ASP A 1 123 ? 4.130 0.023 -19.516 1.00 95.00 123 ASP A O 1
ATOM 985 N N . CYS A 1 124 ? 6.194 0.839 -19.264 1.00 96.06 124 CYS A N 1
ATOM 986 C CA . CYS A 1 124 ? 6.291 0.586 -17.829 1.00 96.06 124 CYS A CA 1
ATOM 987 C C . CYS A 1 124 ? 6.279 1.882 -17.006 1.00 96.06 124 CYS A C 1
ATOM 989 O O . CYS A 1 124 ? 6.854 1.929 -15.918 1.00 96.06 124 CYS A O 1
ATOM 991 N N . ASN A 1 125 ? 5.588 2.924 -17.476 1.00 96.88 125 ASN A N 1
ATOM 992 C CA . ASN A 1 125 ? 5.582 4.277 -16.905 1.00 96.88 125 ASN A CA 1
ATOM 993 C C . ASN A 1 125 ? 5.461 4.336 -15.369 1.00 96.88 125 ASN A C 1
ATOM 995 O O . ASN A 1 125 ? 6.309 4.911 -14.680 1.00 96.88 125 ASN A O 1
ATOM 999 N N . ALA A 1 126 ? 4.430 3.691 -14.813 1.00 97.25 126 ALA A N 1
ATOM 1000 C CA . ALA A 1 126 ? 4.172 3.708 -13.374 1.00 97.25 126 ALA A CA 1
ATOM 1001 C C . ALA A 1 126 ? 5.274 3.007 -12.563 1.00 97.25 126 ALA A C 1
ATOM 1003 O O . ALA A 1 126 ? 5.582 3.439 -11.449 1.00 97.25 126 ALA A O 1
ATOM 1004 N N . ALA A 1 127 ? 5.851 1.931 -13.105 1.00 97.19 127 ALA A N 1
ATOM 1005 C CA . ALA A 1 127 ? 6.965 1.224 -12.488 1.00 97.19 127 ALA A CA 1
ATOM 1006 C C . ALA A 1 127 ? 8.250 2.052 -12.587 1.00 97.19 127 ALA A C 1
ATOM 1008 O O . ALA A 1 127 ? 8.916 2.262 -11.573 1.00 97.19 127 ALA A O 1
ATOM 1009 N N . PHE A 1 128 ? 8.531 2.600 -13.772 1.00 96.75 128 PHE A N 1
ATOM 1010 C CA . PHE A 1 128 ? 9.694 3.429 -14.065 1.00 96.75 128 PHE A CA 1
ATOM 1011 C C . PHE A 1 128 ? 9.781 4.626 -13.119 1.00 96.75 128 PHE A C 1
ATOM 1013 O O . PHE A 1 128 ? 10.753 4.758 -12.384 1.00 96.75 128 PHE A O 1
ATOM 1020 N N . PHE A 1 129 ? 8.755 5.480 -13.070 1.00 97.44 129 PHE A N 1
ATOM 1021 C CA . PHE A 1 129 ? 8.825 6.703 -12.264 1.00 97.44 129 PHE A CA 1
ATOM 1022 C C . PHE A 1 129 ? 8.819 6.431 -10.761 1.00 97.44 129 PHE A C 1
ATOM 1024 O O . PHE A 1 129 ? 9.430 7.173 -9.990 1.00 97.44 129 PHE A O 1
ATOM 1031 N N . TRP A 1 130 ? 8.159 5.359 -10.323 1.00 98.12 130 TRP A N 1
ATOM 1032 C CA . TRP A 1 130 ? 8.197 4.974 -8.918 1.00 98.12 130 TRP A CA 1
ATOM 1033 C C . TRP A 1 130 ? 9.584 4.471 -8.516 1.00 98.12 130 TRP A C 1
ATOM 1035 O O . TRP A 1 130 ? 10.109 4.912 -7.497 1.00 98.12 130 TRP A O 1
ATOM 1045 N N . LEU A 1 131 ? 10.203 3.604 -9.322 1.00 97.19 131 LEU A N 1
ATOM 1046 C CA . LEU A 1 131 ? 11.566 3.133 -9.078 1.00 97.19 131 LEU A CA 1
ATOM 1047 C C . LEU A 1 131 ? 12.580 4.267 -9.219 1.00 97.19 131 LEU A C 1
ATOM 1049 O O . LEU A 1 131 ? 13.475 4.370 -8.399 1.00 97.19 131 LEU A O 1
ATOM 1053 N N . TYR A 1 132 ? 12.402 5.190 -10.160 1.00 96.00 132 TYR A N 1
ATOM 1054 C CA . TYR A 1 132 ? 13.274 6.358 -10.287 1.00 96.00 132 TYR A CA 1
ATOM 1055 C C . TYR A 1 132 ? 13.258 7.226 -9.020 1.00 96.00 132 TYR A C 1
ATOM 1057 O O . TYR A 1 132 ? 14.289 7.739 -8.596 1.00 96.00 132 TYR A O 1
ATOM 1065 N N . LYS A 1 133 ? 12.089 7.361 -8.382 1.00 97.31 133 LYS A N 1
ATOM 1066 C CA . LYS A 1 133 ? 11.930 8.125 -7.140 1.00 97.31 133 LYS A CA 1
ATOM 1067 C C . LYS A 1 133 ? 12.454 7.392 -5.899 1.00 97.31 133 LYS A C 1
ATOM 1069 O O . LYS A 1 133 ? 12.944 8.049 -4.987 1.00 97.31 133 LYS A O 1
ATOM 1074 N N . HIS A 1 134 ? 12.281 6.073 -5.823 1.00 96.62 134 HIS A N 1
ATOM 1075 C CA . HIS A 1 134 ? 12.504 5.303 -4.591 1.00 96.62 134 HIS A CA 1
ATOM 1076 C C . HIS A 1 134 ? 13.738 4.390 -4.622 1.00 96.62 134 HIS A C 1
ATOM 1078 O O . HIS A 1 134 ? 14.280 4.082 -3.572 1.00 96.62 134 HIS A O 1
ATOM 1084 N N . GLU A 1 135 ? 14.163 3.952 -5.802 1.00 96.25 135 GLU A N 1
ATOM 1085 C CA . GLU A 1 135 ? 15.151 2.893 -6.049 1.00 96.25 135 GLU A CA 1
ATOM 1086 C C . GLU A 1 135 ? 16.002 3.253 -7.287 1.00 96.25 135 GLU A C 1
ATOM 1088 O O . GLU A 1 135 ? 16.173 2.455 -8.213 1.00 96.25 135 GLU A O 1
ATOM 1093 N N . ARG A 1 136 ? 16.484 4.505 -7.348 1.00 94.06 136 ARG A N 1
ATOM 1094 C CA . ARG A 1 136 ? 17.146 5.070 -8.537 1.00 94.06 136 ARG A CA 1
ATOM 1095 C C . ARG A 1 136 ? 18.372 4.268 -8.955 1.00 94.06 136 ARG A C 1
ATOM 1097 O O . ARG A 1 136 ? 18.520 3.959 -10.126 1.00 94.06 136 ARG A O 1
ATOM 1104 N N . GLU A 1 137 ? 19.229 3.912 -8.004 1.00 94.12 137 GLU A N 1
ATOM 1105 C CA . GLU A 1 137 ? 20.448 3.143 -8.279 1.00 94.12 137 GLU A CA 1
ATOM 1106 C C . GLU A 1 137 ? 20.126 1.772 -8.872 1.00 94.12 137 GLU A C 1
ATOM 1108 O O . GLU A 1 137 ? 20.694 1.396 -9.896 1.00 94.12 137 GLU A O 1
ATOM 1113 N N . TRP A 1 138 ? 19.152 1.063 -8.287 1.00 95.38 138 TRP A N 1
ATOM 1114 C CA . TRP A 1 138 ? 18.676 -0.207 -8.829 1.00 95.38 138 TRP A CA 1
ATOM 1115 C C . TRP A 1 138 ? 18.155 -0.027 -10.255 1.00 95.38 138 TRP A C 1
ATOM 1117 O O . TRP A 1 138 ? 18.500 -0.814 -11.135 1.00 95.38 138 TRP A O 1
ATOM 1127 N N . LEU A 1 139 ? 17.353 1.015 -10.498 1.00 94.38 139 LEU A N 1
ATOM 1128 C CA . LEU A 1 139 ? 16.796 1.288 -11.817 1.00 94.38 139 LEU A CA 1
ATOM 1129 C C . LEU A 1 139 ? 17.905 1.562 -12.838 1.00 94.38 139 LEU A C 1
ATOM 1131 O O . LEU A 1 139 ? 17.928 0.916 -13.876 1.00 94.38 139 LEU A O 1
ATOM 1135 N N . GLU A 1 140 ? 18.852 2.453 -12.542 1.00 91.31 140 GLU A N 1
ATOM 1136 C CA . GLU A 1 140 ? 19.933 2.785 -13.477 1.00 91.31 140 GLU A CA 1
ATOM 1137 C C . GLU A 1 140 ? 20.840 1.584 -13.770 1.00 91.31 140 GLU A C 1
ATOM 1139 O O . GLU A 1 140 ? 21.225 1.386 -14.917 1.00 91.31 140 GLU A O 1
ATOM 1144 N N . ILE A 1 141 ? 21.135 0.734 -12.778 1.00 91.31 141 ILE A N 1
ATOM 1145 C CA . ILE A 1 141 ? 21.890 -0.514 -12.989 1.00 91.31 141 ILE A CA 1
ATOM 1146 C C . ILE A 1 141 ? 21.132 -1.465 -13.926 1.00 91.31 141 ILE A C 1
ATOM 1148 O O . ILE A 1 141 ? 21.733 -2.066 -14.814 1.00 91.31 141 ILE A O 1
ATOM 1152 N N . ASN A 1 142 ? 19.814 -1.584 -13.756 1.00 89.75 142 ASN A N 1
ATOM 1153 C CA . ASN A 1 142 ? 18.981 -2.495 -14.542 1.00 89.75 142 ASN A CA 1
ATOM 1154 C C . ASN A 1 142 ? 18.518 -1.913 -15.885 1.00 89.75 142 ASN A C 1
ATOM 1156 O O . ASN A 1 142 ? 17.909 -2.639 -16.666 1.00 89.75 142 ASN A O 1
ATOM 1160 N N . LEU A 1 143 ? 18.800 -0.640 -16.163 1.00 85.69 143 LEU A N 1
ATOM 1161 C CA . LEU A 1 143 ? 18.522 0.027 -17.437 1.00 85.69 143 LEU A CA 1
ATOM 1162 C C . LEU A 1 143 ? 19.788 0.327 -18.254 1.00 85.69 143 LEU A C 1
ATOM 1164 O O . LEU A 1 143 ? 19.666 0.980 -19.289 1.00 85.69 143 LEU A O 1
ATOM 1168 N N . ARG A 1 144 ? 20.981 -0.094 -17.796 1.00 70.44 144 ARG A N 1
ATOM 1169 C CA . ARG A 1 144 ? 22.246 0.176 -18.505 1.00 70.44 144 ARG A CA 1
ATOM 1170 C C . ARG A 1 144 ? 22.153 -0.229 -19.979 1.00 70.44 144 ARG A C 1
ATOM 1172 O O . ARG A 1 144 ? 21.547 -1.246 -20.312 1.00 70.44 144 ARG A O 1
ATOM 1179 N N . GLU A 1 145 ? 22.723 0.650 -20.798 1.00 58.38 145 GLU A N 1
ATOM 1180 C CA . GLU A 1 145 ? 22.312 0.973 -22.166 1.00 58.38 145 GLU A CA 1
ATOM 1181 C C . GLU A 1 145 ? 22.416 -0.187 -23.174 1.00 58.38 145 GLU A C 1
ATOM 1183 O O . GLU A 1 145 ? 23.283 -1.053 -23.027 1.00 58.38 145 GLU A O 1
ATOM 1188 N N . PRO A 1 146 ? 21.593 -0.172 -24.245 1.00 54.50 146 PRO A N 1
ATOM 1189 C CA . PRO A 1 146 ? 21.966 -0.815 -25.499 1.00 54.50 146 PRO A CA 1
ATOM 1190 C C . PRO A 1 146 ? 23.344 -0.296 -25.922 1.00 54.50 146 PRO A C 1
ATOM 1192 O O . PRO A 1 146 ? 23.615 0.899 -25.808 1.00 54.50 146 PRO A O 1
ATOM 1195 N N . THR A 1 147 ? 24.201 -1.206 -26.378 1.00 49.62 147 THR A N 1
ATOM 1196 C CA . THR A 1 147 ? 25.555 -0.975 -26.902 1.00 49.62 147 THR A CA 1
ATOM 1197 C C . THR A 1 147 ? 25.704 0.394 -27.582 1.00 49.62 147 THR A C 1
ATOM 1199 O O . THR A 1 147 ? 24.855 0.732 -28.411 1.00 49.62 147 THR A O 1
ATOM 1202 N N . PRO A 1 148 ? 26.763 1.180 -27.295 1.00 47.38 148 PRO A N 1
ATOM 1203 C CA . PRO A 1 148 ? 26.935 2.482 -27.925 1.00 47.38 148 PRO A CA 1
ATOM 1204 C C . PRO A 1 148 ? 26.880 2.349 -29.448 1.00 47.38 148 PRO A C 1
ATOM 1206 O O . PRO A 1 148 ? 27.543 1.485 -30.027 1.00 47.38 148 PRO A O 1
ATOM 1209 N N . LEU A 1 149 ? 26.071 3.205 -30.080 1.00 52.44 149 LEU A N 1
ATOM 1210 C CA . LEU A 1 149 ? 25.987 3.325 -31.532 1.00 52.44 149 LEU A CA 1
ATOM 1211 C C . LEU A 1 149 ? 27.406 3.429 -32.096 1.00 52.44 149 LEU A C 1
ATOM 1213 O O . LEU A 1 149 ? 28.178 4.303 -31.696 1.00 52.44 149 LEU A O 1
ATOM 1217 N N . HIS A 1 150 ? 27.730 2.508 -33.003 1.00 53.19 150 HIS A N 1
ATOM 1218 C CA . HIS A 1 150 ? 28.969 2.463 -33.767 1.00 53.19 150 HIS A CA 1
ATOM 1219 C C . HIS A 1 150 ? 29.388 3.884 -34.170 1.00 53.19 150 HIS A C 1
ATOM 1221 O O . HIS A 1 150 ? 28.677 4.547 -34.930 1.00 53.19 150 HIS A O 1
ATOM 1227 N N . GLN A 1 151 ? 30.528 4.364 -33.656 1.00 57.12 151 GLN A N 1
ATOM 1228 C CA . GLN A 1 151 ? 31.127 5.610 -34.124 1.00 57.12 151 GLN A CA 1
ATOM 1229 C C . GLN A 1 151 ? 31.391 5.434 -35.619 1.00 57.12 151 GLN A C 1
ATOM 1231 O O . GLN A 1 151 ? 32.317 4.727 -36.009 1.00 57.12 151 GLN A O 1
ATOM 1236 N N . SER A 1 152 ? 30.545 6.017 -36.474 1.00 55.81 152 SER A N 1
ATOM 1237 C CA . SER A 1 152 ? 30.870 6.109 -37.893 1.00 55.81 152 SER A CA 1
ATOM 1238 C C . SER A 1 152 ? 32.205 6.843 -37.977 1.00 55.81 152 SER A C 1
ATOM 1240 O O . SER A 1 152 ? 32.289 7.960 -37.450 1.00 55.81 152 SER A O 1
ATOM 1242 N N . PRO A 1 153 ? 33.248 6.262 -38.594 1.00 60.03 153 PRO A N 1
ATOM 1243 C CA . PRO A 1 153 ? 34.480 6.995 -38.790 1.00 60.03 153 PRO A CA 1
ATOM 1244 C C . PRO A 1 153 ? 34.110 8.229 -39.605 1.00 60.03 153 PRO A C 1
ATOM 1246 O O . PRO A 1 153 ? 33.517 8.119 -40.681 1.00 60.03 153 PRO A O 1
ATOM 1249 N N . ARG A 1 154 ? 34.378 9.414 -39.048 1.00 56.62 154 ARG A N 1
ATOM 1250 C CA . ARG A 1 154 ? 34.326 10.661 -39.808 1.00 56.62 154 ARG A CA 1
ATOM 1251 C C . ARG A 1 154 ? 35.272 10.454 -40.988 1.00 56.62 154 ARG A C 1
ATOM 1253 O O . ARG A 1 154 ? 36.482 10.355 -40.793 1.00 56.62 154 ARG A O 1
ATOM 1260 N N . ALA A 1 155 ? 34.707 10.275 -42.178 1.00 58.22 155 ALA A N 1
ATOM 1261 C CA . ALA A 1 155 ? 35.481 10.291 -43.403 1.00 58.22 155 ALA A CA 1
ATOM 1262 C C . ALA A 1 155 ? 36.158 11.667 -43.513 1.00 58.22 155 ALA A C 1
ATOM 1264 O O . ALA A 1 155 ? 35.552 12.673 -43.145 1.00 58.22 155 ALA A O 1
ATOM 1265 N N . LYS A 1 156 ? 37.425 11.604 -43.927 1.00 50.06 156 LYS A N 1
ATOM 1266 C CA . LYS A 1 156 ? 38.458 12.647 -44.026 1.00 50.06 156 LYS A CA 1
ATOM 1267 C C . LYS A 1 156 ? 37.970 14.073 -44.267 1.00 50.06 156 LYS A C 1
ATOM 1269 O O . LYS A 1 156 ? 37.150 14.263 -45.188 1.00 50.06 156 LYS A O 1
#

pLDDT: mean 83.75, std 16.37, range [33.66, 98.12]